Protein 3TQ2 (pdb70)

B-factor: mean 20.71, std 10.57, range [8.47, 92.57]

Radius of gyration: 15.26 Å; Cα contacts (8 Å, |Δi|>4): 0; chains: 1; bounding box: 12×16×47 Å

Foldseek 3Di:
DVVVVVVVVVVVVVVVVVVVVVVVVVVVVVVVVPD

Solvent-accessible surface area: 3859 Å² total; per-residue (Å²): 194,125,70,53,106,130,92,148,61,58,55,114,127,117,106,112,118,135,108,103,142,140,87,74,50,111,149,122,144,80,57,85,147,140,199

Structure (mmCIF, N/CA/C/O backbone):
data_3TQ2
#
_entry.id   3TQ2
#
_cell.length_a   22.365
_cell.length_b   22.365
_cell.length_c   51.007
_cell.angle_alpha   90.00
_cell.angle_beta   90.00
_cell.angle_gamma   120.00
#
_symmetry.space_group_name_H-M   'P 3'
#
loop_
_entity.id
_entity.type
_entity.pdbx_description
1 polymer KE1
2 non-polymer 'SULFATE ION'
3 water water
#
loop_
_atom_site.group_PDB
_atom_site.id
_atom_site.type_symbol
_atom_site.label_atom_id
_atom_site.label_alt_id
_atom_site.label_comp_id
_atom_site.label_asym_id
_atom_site.label_entity_id
_atom_site.label_seq_id
_atom_site.pdbx_PDB_ins_code
_atom_site.Cartn_x
_atom_site.Cartn_y
_atom_site.Cartn_z
_atom_site.occupancy
_atom_site.B_iso_or_equiv
_atom_site.auth_seq_id
_atom_site.auth_comp_id
_atom_site.auth_asym_id
_atom_site.auth_atom_id
_atom_site.pdbx_PDB_model_num
ATOM 4 N N . LYS A 1 2 ? 2.344 6.084 32.509 1.00 15.61 1 LYS A N 1
ATOM 5 C CA . LYS A 1 2 ? 2.845 6.875 33.625 1.00 15.67 1 LYS A CA 1
ATOM 6 C C . LYS A 1 2 ? 1.778 7.611 34.388 1.00 15.87 1 LYS A C 1
ATOM 7 O O . LYS A 1 2 ? 1.808 7.706 35.644 1.00 18.87 1 LYS A O 1
ATOM 13 N N . VAL A 1 3 ? 0.776 8.120 33.673 1.00 13.87 2 VAL A N 1
ATOM 14 C CA . VAL A 1 3 ? -0.278 8.896 34.358 1.00 14.86 2 VAL A CA 1
ATOM 15 C C . VAL A 1 3 ? -1.067 7.915 35.204 1.00 19.49 2 VAL A C 1
ATOM 16 O O . VAL A 1 3 ? -1.407 8.252 36.345 1.00 16.11 2 VAL A O 1
ATOM 20 N N . SER A 1 4 ? -1.332 6.725 34.671 1.00 18.12 3 SER A N 1
ATOM 21 C CA . SER A 1 4 ? -2.060 5.711 35.438 1.00 20.88 3 SER A CA 1
ATOM 22 C C . SER A 1 4 ? -1.249 5.313 36.678 1.00 16.38 3 SER A C 1
ATOM 23 O O . SER A 1 4 ? -1.894 5.230 37.741 1.00 20.90 3 SER A O 1
ATOM 26 N N . ALA A 1 5 ? 0.013 5.104 36.544 1.00 14.44 4 ALA A N 1
ATOM 27 C CA . ALA A 1 5 ? 0.787 4.674 37.724 1.00 15.20 4 ALA A CA 1
ATOM 28 C C . ALA A 1 5 ? 0.646 5.767 38.782 1.00 17.31 4 ALA A C 1
ATOM 29 O O . ALA A 1 5 ? 0.424 5.415 39.976 1.00 17.81 4 ALA A O 1
ATOM 31 N N . LEU A 1 6 ? 0.717 7.011 38.368 1.00 14.37 5 LEU A N 1
ATOM 32 C CA . LEU A 1 6 ? 0.671 8.161 39.254 1.00 16.58 5 LEU A CA 1
ATOM 33 C C . LEU A 1 6 ? -0.662 8.267 39.953 1.00 13.87 5 LEU A C 1
ATOM 34 O O . LEU A 1 6 ? -0.727 8.557 41.192 1.00 14.52 5 LEU A O 1
ATOM 39 N N . LYS A 1 7 ? -1.760 8.072 39.233 1.00 14.77 6 LYS A N 1
ATOM 40 C CA . LYS A 1 7 ? -3.090 8.104 39.829 1.00 19.09 6 LYS A CA 1
ATOM 41 C C . LYS A 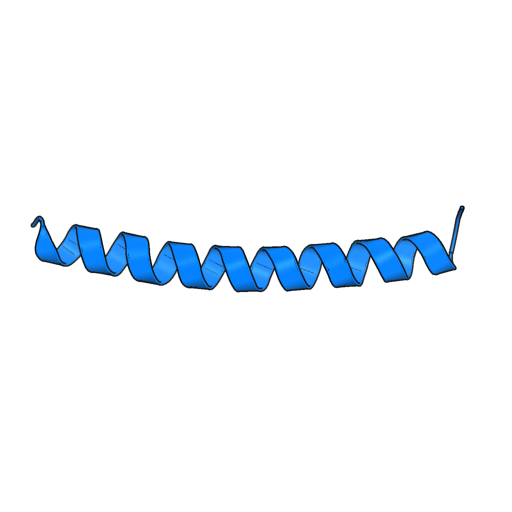1 7 ? -3.158 7.030 40.923 1.00 14.03 6 LYS A C 1
ATOM 42 O O . LYS A 1 7 ? -3.725 7.373 41.984 1.00 15.59 6 LYS A O 1
ATOM 48 N N . GLU A 1 8 ? -2.603 5.865 40.775 1.00 19.11 7 GLU A N 1
ATOM 49 C CA . GLU A 1 8 ? -2.711 4.803 41.789 1.00 16.73 7 GLU A CA 1
ATOM 50 C C . GLU A 1 8 ? -1.877 5.152 43.013 1.00 22.24 7 GLU A C 1
ATOM 51 O O . GLU A 1 8 ? -2.309 4.835 44.135 1.00 21.05 7 GLU A O 1
ATOM 57 N N . LYS A 1 9 ? -0.749 5.784 42.759 1.00 17.16 8 LYS A N 1
ATOM 58 C CA . LYS A 1 9 ? 0.162 6.209 43.824 1.00 17.61 8 LYS A CA 1
ATOM 59 C C . LYS A 1 9 ? -0.572 7.272 44.648 1.00 17.27 8 LYS A C 1
ATOM 60 O O . LYS A 1 9 ? -0.478 7.185 45.892 1.00 18.92 8 LYS A O 1
ATOM 66 N N . VAL A 1 10 ? -1.265 8.197 43.986 1.00 15.75 9 VAL A N 1
ATOM 67 C CA . VAL A 1 10 ? -2.006 9.236 44.733 1.00 14.99 9 VAL A CA 1
ATOM 68 C C . VAL A 1 10 ? -3.184 8.603 45.475 1.00 16.81 9 VAL A C 1
ATOM 69 O O . VAL A 1 10 ? -3.488 8.997 46.631 1.00 17.93 9 VAL A O 1
ATOM 73 N N . SER A 1 11 ? -3.851 7.633 44.867 1.00 15.16 10 SER A N 1
ATOM 74 C CA . SER A 1 11 ? -4.924 6.928 45.557 1.00 14.39 10 SER A CA 1
ATOM 75 C C . SER A 1 11 ? -4.476 6.279 46.846 1.00 18.06 10 SER A C 1
ATOM 76 O O . SER A 1 11 ? -5.178 6.395 47.858 1.00 20.73 10 SER A O 1
ATOM 79 N N . ALA A 1 12 ? -3.339 5.614 46.777 1.00 16.88 11 ALA A N 1
ATOM 80 C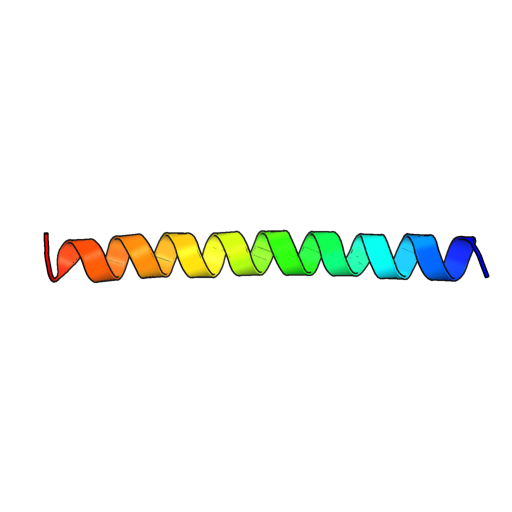 CA . ALA A 1 12 ? -2.849 4.894 47.951 1.00 22.17 11 ALA A CA 1
ATOM 81 C C . ALA A 1 12 ? -2.420 5.910 48.993 1.00 22.02 11 ALA A C 1
ATOM 82 O O . ALA A 1 12 ? -2.642 5.756 50.214 1.00 24.87 11 ALA A O 1
ATOM 84 N N . LEU A 1 13 ? -1.805 7.009 48.567 1.00 16.40 12 LEU A N 1
ATOM 85 C CA . LEU A 1 13 ? -1.428 8.041 49.531 1.00 21.67 12 LEU A CA 1
ATOM 86 C C . LEU A 1 13 ? -2.657 8.692 50.124 1.00 17.44 12 LEU A C 1
ATOM 87 O O . LEU A 1 13 ? -2.668 9.037 51.305 1.00 22.22 12 LEU A O 1
ATOM 92 N N . LYS A 1 14 ? -3.741 8.932 49.404 1.00 17.18 13 LYS A N 1
ATOM 93 C CA . LYS A 1 14 ? -4.934 9.443 50.070 1.00 18.63 13 LYS A CA 1
ATOM 94 C C . LYS A 1 14 ? -5.487 8.506 51.140 1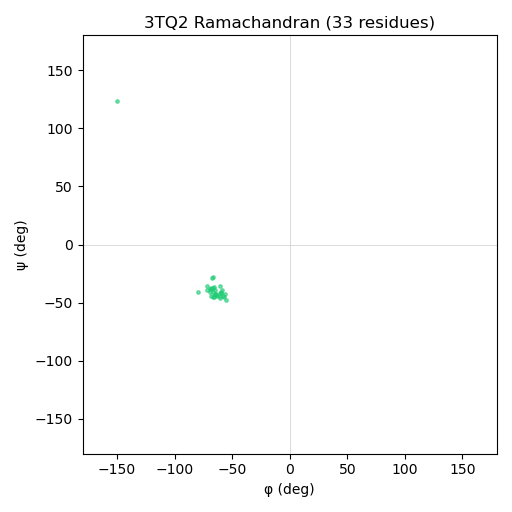.00 16.46 13 LYS A C 1
ATOM 95 O O . LYS A 1 14 ? -5.998 8.932 52.193 1.00 18.89 13 LYS A O 1
ATOM 101 N N . GLU A 1 15 ? -5.416 7.199 50.952 1.00 16.41 14 GLU A N 1
ATOM 102 C CA . GLU A 1 15 ? -5.861 6.187 51.918 1.00 14.70 14 GLU A CA 1
ATOM 103 C C . GLU A 1 15 ? -4.926 6.240 53.121 1.00 17.07 14 GLU A C 1
ATOM 104 O O . GLU A 1 15 ? -5.507 6.249 54.221 1.00 17.58 14 GLU A O 1
ATOM 110 N N . GLN A 1 16 ? -3.638 6.325 52.905 1.00 18.88 15 GLN A N 1
ATOM 111 C CA . GLN A 1 16 ? -2.654 6.504 53.986 1.00 17.93 15 GLN A CA 1
ATOM 112 C C . GLN A 1 16 ? -3.024 7.742 54.806 1.00 18.60 15 GLN A C 1
ATOM 113 O O . GLN A 1 16 ? -2.963 7.603 56.059 1.00 20.46 15 GLN A O 1
ATOM 119 N N . PHE A 1 17 ? -3.312 8.876 54.178 1.00 15.92 16 PHE A N 1
ATOM 120 C CA . PHE A 1 17 ? -3.630 10.116 54.897 1.00 16.43 16 PHE A CA 1
ATOM 121 C C . PHE A 1 17 ? -4.860 9.931 55.765 1.00 14.42 16 PHE A C 1
ATOM 122 O O . PHE A 1 17 ? -4.827 10.451 56.900 1.00 17.19 16 PHE A O 1
ATOM 130 N N . LEU A 1 18 ? -5.910 9.337 55.251 1.00 15.08 17 LEU A N 1
ATOM 131 C CA . LEU A 1 18 ? -7.117 9.100 56.032 1.00 15.74 17 LEU A CA 1
ATOM 132 C C . LEU A 1 18 ? -6.763 8.259 57.257 1.00 18.14 17 LEU A C 1
ATOM 133 O O . LEU A 1 18 ? -7.284 8.607 58.335 1.00 17.92 17 LEU A O 1
ATOM 138 N N . MET A 1 19 ? -5.966 7.238 57.091 1.00 15.30 18 MET A N 1
ATOM 139 C CA .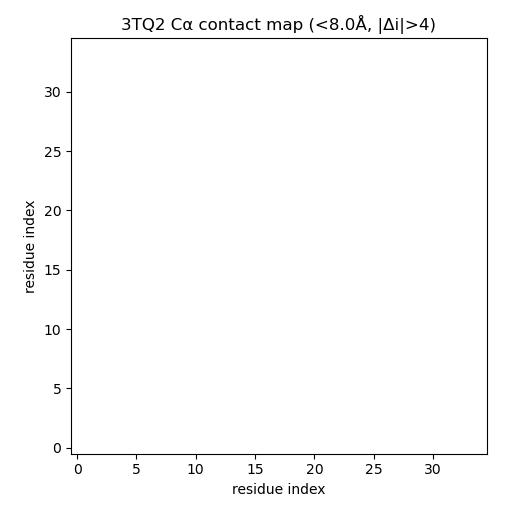 MET A 1 19 ? -5.636 6.435 58.282 1.00 15.68 18 MET A CA 1
ATOM 140 C C . MET A 1 19 ? -4.802 7.232 59.312 1.00 16.26 18 MET A C 1
ATOM 141 O O . MET A 1 19 ? -5.047 7.109 60.516 1.00 16.35 18 MET A O 1
ATOM 146 N N . LEU A 1 20 ? -3.900 8.093 58.858 1.00 15.13 19 LEU A N 1
ATOM 147 C CA . LEU A 1 20 ? -3.090 8.911 59.779 1.00 13.87 19 LEU A CA 1
ATOM 148 C C . LEU A 1 20 ? -3.959 9.982 60.416 1.00 18.85 19 LEU A C 1
ATOM 149 O O . LEU A 1 20 ? -3.776 10.227 61.640 1.00 13.83 19 LEU A O 1
ATOM 154 N N . MET A 1 21 ? -4.903 10.630 59.719 1.00 15.30 20 MET A N 1
ATOM 155 C CA . MET A 1 21 ? -5.861 11.518 60.339 1.00 13.40 20 MET A CA 1
ATOM 156 C C . MET A 1 21 ? -6.633 10.798 61.426 1.00 13.51 20 MET A C 1
ATOM 157 O O . MET A 1 21 ? -6.860 11.371 62.516 1.00 15.11 20 MET A O 1
ATOM 162 N N . PHE A 1 22 ? -7.068 9.562 61.219 1.00 13.76 21 PHE A N 1
ATOM 163 C CA . PHE A 1 22 ? -7.768 8.867 62.287 1.00 13.40 21 PHE A CA 1
ATOM 164 C C . PHE A 1 22 ? -6.825 8.658 63.480 1.00 13.48 21 PHE A C 1
ATOM 165 O O . PHE A 1 22 ? -7.342 8.820 64.601 1.00 13.53 21 PHE A O 1
ATOM 173 N N . LYS A 1 23 ? -5.647 8.294 63.209 1.00 12.84 22 LYS A N 1
ATOM 174 C CA . LYS A 1 23 ? -4.703 7.951 64.288 1.00 11.02 22 LYS A CA 1
ATOM 175 C C . LYS A 1 23 ? -4.427 9.208 65.090 1.00 13.25 22 LYS A C 1
ATOM 176 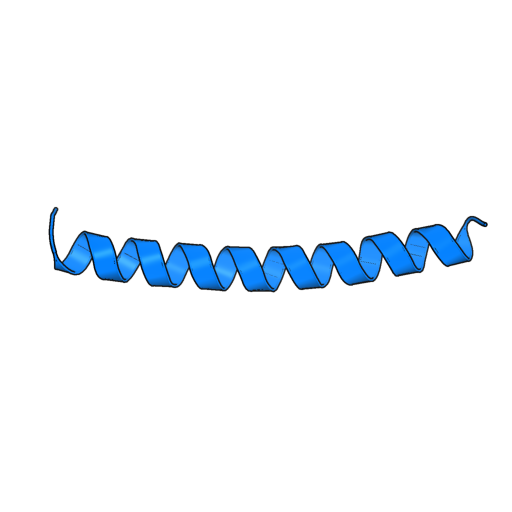O O . LYS A 1 23 ? -4.404 9.185 66.363 1.00 12.26 22 LYS A O 1
ATOM 182 N N . VAL A 1 24 ? -4.185 10.329 64.488 1.00 11.35 23 VAL A N 1
ATOM 183 C CA . VAL A 1 24 ? -3.924 11.618 65.139 1.00 11.07 23 VAL A CA 1
ATOM 184 C C . VAL A 1 24 ? -5.180 12.089 65.845 1.00 9.93 23 VAL A C 1
ATOM 185 O O . VAL A 1 24 ? -5.036 12.576 67.021 1.00 11.74 23 VAL A O 1
ATOM 189 N N . SER A 1 25 ? -6.376 12.036 65.280 1.00 10.13 24 SER A N 1
ATOM 190 C CA . SER A 1 25 ? -7.559 12.435 66.068 1.00 10.60 24 SER A CA 1
ATOM 191 C C . SER A 1 25 ? -7.735 11.577 67.317 1.00 11.11 24 SER A C 1
ATOM 192 O O . SER A 1 25 ? -8.093 12.135 68.390 1.00 11.63 24 SER A O 1
ATOM 195 N N . ALA A 1 26 ? -7.509 10.306 67.186 1.00 11.39 25 ALA A N 1
ATOM 196 C CA . ALA A 1 26 ? -7.674 9.439 68.390 1.00 10.43 25 ALA A CA 1
ATOM 197 C C . ALA A 1 26 ? -6.630 9.820 69.432 1.00 11.10 25 ALA A C 1
ATOM 198 O O . ALA A 1 26 ? -6.967 9.909 70.660 1.00 11.84 25 ALA A O 1
ATOM 200 N N . LEU A 1 27 ? -5.409 10.116 69.025 1.00 10.09 26 LEU A N 1
ATOM 201 C CA . LEU A 1 27 ? -4.334 10.513 69.965 1.00 10.11 26 LEU A CA 1
ATOM 202 C C . LEU A 1 27 ? -4.653 11.851 70.607 1.00 9.66 26 LEU A C 1
ATOM 203 O O . LEU A 1 27 ? -4.423 12.015 71.878 1.00 10.09 26 LEU A O 1
ATOM 208 N N . LYS A 1 28 ? -5.171 12.793 69.883 1.00 9.31 27 LYS A N 1
ATOM 209 C CA . LYS A 1 28 ? -5.547 14.113 70.403 1.00 8.47 27 LYS A CA 1
ATOM 210 C C . LYS A 1 28 ? -6.600 13.957 71.497 1.00 9.87 27 LYS A C 1
ATOM 211 O O . LYS A 1 28 ? -6.564 14.629 72.568 1.00 10.55 27 LYS A O 1
ATOM 217 N N . GLU A 1 29 ? -7.581 13.130 71.294 1.00 10.12 28 GLU A N 1
ATOM 218 C CA . GLU A 1 29 ? -8.626 12.898 72.310 1.00 12.42 28 GLU A CA 1
ATOM 219 C C . GLU A 1 29 ? -8.003 12.260 73.567 1.00 10.49 28 GLU A C 1
ATOM 220 O O . GLU A 1 29 ? -8.386 12.688 74.675 1.00 12.02 28 GLU A O 1
ATOM 226 N N . LYS A 1 30 ? -7.140 11.299 73.358 1.00 10.94 29 LYS A N 1
ATOM 227 C CA . LYS A 1 30 ? -6.484 10.653 74.522 1.00 9.77 29 LYS A CA 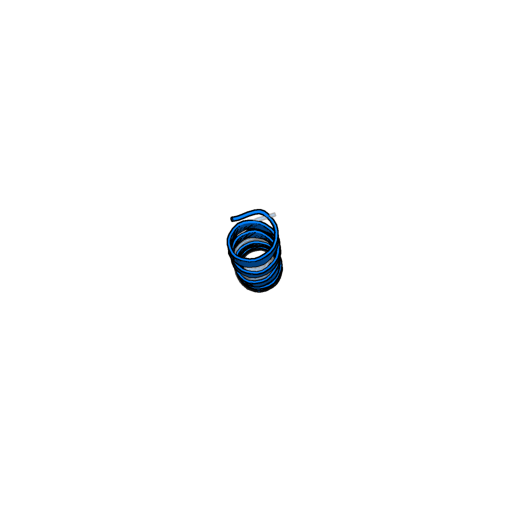1
ATOM 228 C C . LYS A 1 30 ? -5.690 11.692 75.294 1.00 11.96 29 LYS A C 1
ATOM 229 O O . LYS A 1 30 ? -5.773 11.692 76.579 1.00 13.35 29 LYS A O 1
ATOM 235 N N . VAL A 1 31 ? -4.977 12.600 74.669 1.00 9.60 30 VAL A N 1
ATOM 236 C CA . VAL A 1 31 ? -4.169 13.620 75.327 1.00 10.05 30 VAL A CA 1
ATOM 237 C C . VAL A 1 31 ? -5.126 14.576 75.997 1.00 10.72 30 VAL A C 1
ATOM 238 O O . VAL A 1 31 ? -4.797 14.995 77.144 1.00 11.55 3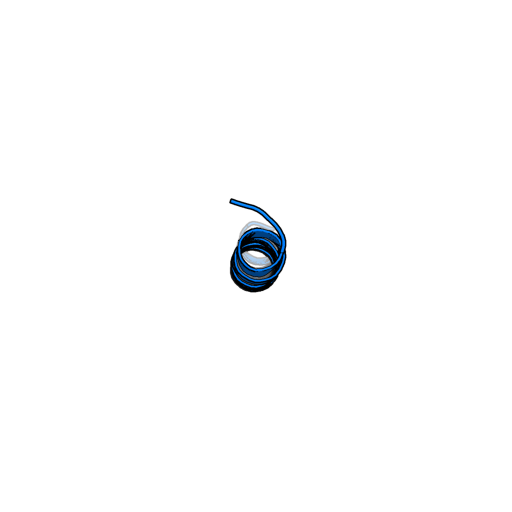0 VAL A O 1
ATOM 242 N N . SER A 1 32 ? -6.262 14.926 75.456 1.00 10.15 31 SER A N 1
ATOM 243 C CA . SER A 1 32 ? -7.201 15.821 76.138 1.00 10.21 31 SER A CA 1
ATOM 244 C C . SER A 1 32 ? -7.796 15.173 77.394 1.00 11.00 31 SER A C 1
ATOM 245 O O . SER A 1 32 ? -8.131 15.980 78.304 1.00 12.46 31 SER A O 1
ATOM 248 N N . ALA A 1 33 ? -7.890 13.900 77.410 1.00 10.46 32 ALA A N 1
ATOM 249 C CA . ALA A 1 33 ? -8.354 13.206 78.624 1.00 12.80 32 ALA A CA 1
ATOM 250 C C . ALA A 1 33 ? -7.289 13.373 79.719 1.00 12.57 32 ALA A C 1
ATOM 251 O O . ALA A 1 33 ? -7.676 13.394 80.913 1.00 16.30 32 ALA A O 1
ATOM 253 N N . LEU A 1 34 ? -6.047 13.520 79.415 1.00 13.17 33 LEU A N 1
ATOM 254 C CA . LEU A 1 34 ? -5.006 13.805 80.398 1.00 13.46 33 LEU A CA 1
ATOM 255 C C . LEU A 1 34 ? -4.945 15.255 80.801 1.00 14.59 33 LEU A C 1
ATOM 256 O O . LEU A 1 34 ? -4.648 15.574 81.984 1.00 16.97 33 LEU A O 1
ATOM 261 N N . LYS A 1 35 ? -5.098 16.183 79.869 1.00 13.45 34 LYS A N 1
ATOM 262 C CA . LYS A 1 35 ? -4.876 17.577 80.139 1.00 15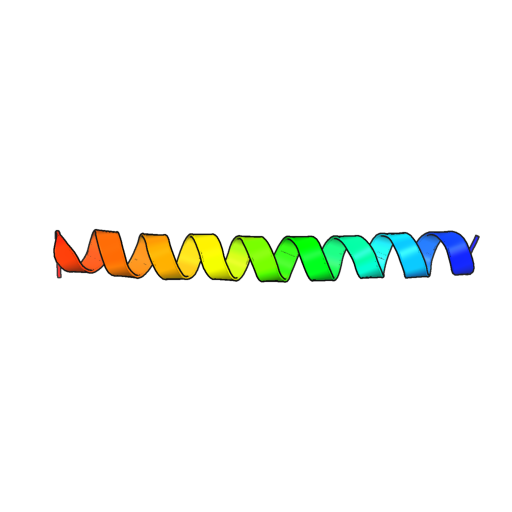.13 34 LYS A CA 1
ATOM 263 C C . LYS A 1 35 ? -5.769 18.427 79.238 1.00 13.77 34 LYS A C 1
ATOM 264 O O . LYS A 1 35 ? -5.669 18.287 78.004 1.00 12.80 34 LYS A O 1
ATOM 270 N N . GLU A 1 36 ? -6.582 19.283 79.876 1.00 18.39 35 GLU A N 1
ATOM 271 C CA . GLU A 1 36 ? -7.315 20.384 79.239 1.00 27.43 35 GLU A CA 1
ATOM 272 C C . GLU A 1 36 ? -6.359 21.548 79.302 1.00 25.78 35 GLU A C 1
ATOM 273 O O . GLU A 1 36 ? -5.383 21.510 78.575 1.00 22.38 35 GLU A O 1
#

Sequence (35 aa):
KVSALKEKVSALKEQFLMLMFKVSALKEKVSALKE

Secondary structure (DSSP, 8-state):
-HHHHHHHHHHHHHHHHHHHHHHHHHHHHHHHH--